Protein AF-A0A848N1B4-F1 (afdb_monomer_lite)

Sequence (99 aa):
MHILFDHLVMADKTKRWLLLLATLEEEEHVTAQTLAKQTGFGRRTIIEDIKVIKDYFGERIHLIGDEKGYHFSFLNPKGYYEEKQALLNEEKLFLFVDQ

InterPro domains:
  IPR013196 Helix-turn-helix, type 11 [PF08279] (16-70)
  IPR036388 Winged helix-like DNA-binding domain superfamily [G3DSA:1.10.10.10] (6-73)
  IPR036390 Winged helix DNA-binding domain superfamily [SSF46785] (13-57)

Organism: Enterococcus mundtii (NCBI:txid53346)

Secondary structure (DSSP, 8-state):
--HHHHHH---HHHHHHHHHHHHHHH-SEE-HHHHHHHH---HHHHHHHHHHHHHHHGGGEEEEE-SS-EEEEES-HHHHHHHHHHHHHTSTTGGGT--

Structure (mmCIF, N/CA/C/O backbone):
data_AF-A0A848N1B4-F1
#
_entry.id   AF-A0A848N1B4-F1
#
loop_
_atom_site.group_PDB
_atom_site.id
_atom_site.type_symbol
_atom_site.label_atom_id
_atom_site.label_alt_id
_atom_site.label_comp_id
_atom_site.label_asym_id
_atom_site.label_entity_id
_atom_site.label_seq_id
_atom_site.pdbx_PDB_ins_code
_atom_site.Cartn_x
_atom_site.Cartn_y
_atom_site.Cartn_z
_atom_site.occupancy
_atom_site.B_iso_or_equiv
_atom_site.auth_seq_id
_atom_site.auth_comp_id
_atom_site.auth_asym_id
_atom_site.auth_atom_id
_atom_site.pdbx_PDB_model_num
ATOM 1 N N . MET A 1 1 ? -7.337 14.802 -0.519 1.00 52.59 1 MET A N 1
ATOM 2 C CA . MET A 1 1 ? -7.312 13.912 -1.699 1.00 52.59 1 MET A CA 1
ATOM 3 C C . MET A 1 1 ? -7.504 14.783 -2.937 1.00 52.59 1 MET A C 1
ATOM 5 O O . MET A 1 1 ? -8.371 15.650 -2.903 1.00 52.59 1 MET A O 1
ATOM 9 N N . HIS A 1 2 ? -6.633 14.684 -3.945 1.00 59.84 2 HIS A N 1
ATOM 10 C CA . HIS A 1 2 ? -6.672 15.558 -5.126 1.00 59.84 2 HIS A CA 1
ATOM 11 C C . HIS A 1 2 ? -7.842 15.172 -6.039 1.00 59.84 2 HIS A C 1
ATOM 13 O O . HIS A 1 2 ? -7.884 14.044 -6.509 1.00 59.84 2 HIS A O 1
ATOM 19 N N . ILE A 1 3 ? -8.723 16.120 -6.372 1.00 60.06 3 ILE A N 1
ATOM 20 C CA . ILE A 1 3 ? -9.852 15.925 -7.306 1.00 60.06 3 ILE A CA 1
ATOM 21 C C . ILE A 1 3 ? -9.386 15.259 -8.613 1.00 60.06 3 ILE A C 1
ATOM 23 O O . ILE A 1 3 ? -10.061 14.382 -9.134 1.00 60.06 3 ILE A O 1
ATOM 27 N N . LEU A 1 4 ? -8.199 15.613 -9.110 1.00 60.78 4 LEU A N 1
ATOM 28 C CA . LEU A 1 4 ? -7.618 15.028 -10.322 1.00 60.78 4 LEU A CA 1
ATOM 29 C C . LEU A 1 4 ? -7.367 13.515 -10.208 1.00 60.78 4 LEU A C 1
ATOM 31 O O . LEU A 1 4 ? -7.596 12.792 -11.169 1.00 60.78 4 LEU A O 1
ATOM 35 N N . PHE A 1 5 ? -6.957 13.023 -9.037 1.00 65.44 5 PHE A N 1
ATOM 36 C CA . PHE A 1 5 ? -6.717 11.597 -8.804 1.00 65.44 5 PHE A CA 1
ATOM 37 C C . PHE A 1 5 ? -8.009 10.780 -8.944 1.00 65.44 5 PHE A C 1
ATOM 39 O O . PHE A 1 5 ? -8.038 9.760 -9.632 1.00 65.44 5 PHE A O 1
ATOM 46 N N . ASP A 1 6 ? -9.104 11.287 -8.372 1.00 64.12 6 ASP A N 1
ATOM 47 C CA . ASP A 1 6 ? -10.406 10.616 -8.403 1.00 64.12 6 ASP A CA 1
ATOM 48 C C . ASP A 1 6 ? -11.022 10.551 -9.807 1.00 64.12 6 ASP A C 1
ATOM 50 O O . ASP A 1 6 ? -11.840 9.667 -10.073 1.00 64.12 6 ASP A O 1
ATOM 54 N N . HIS A 1 7 ? -10.621 11.456 -10.704 1.00 65.62 7 HIS A N 1
ATOM 55 C CA . HIS A 1 7 ? -11.080 11.487 -12.094 1.00 65.62 7 HIS A CA 1
ATOM 56 C C . HIS A 1 7 ? -10.192 10.671 -13.044 1.00 65.62 7 HIS A C 1
ATOM 58 O O . HIS A 1 7 ? -10.666 10.282 -14.106 1.00 65.62 7 HIS A O 1
ATOM 64 N N . LEU A 1 8 ? -8.925 10.420 -12.690 1.00 64.88 8 LEU A N 1
ATOM 65 C CA . LEU A 1 8 ? -7.951 9.756 -13.569 1.00 64.88 8 LEU A CA 1
ATOM 66 C C . LEU A 1 8 ? -7.812 8.251 -13.310 1.00 64.88 8 LEU A C 1
ATOM 68 O O . LEU A 1 8 ? -7.518 7.501 -14.237 1.00 64.88 8 LEU A O 1
ATOM 72 N N . VAL A 1 9 ? -8.053 7.795 -12.079 1.00 72.38 9 VAL A N 1
ATOM 73 C CA . VAL A 1 9 ? -8.047 6.366 -11.730 1.00 72.38 9 VAL A CA 1
ATOM 74 C C . VAL A 1 9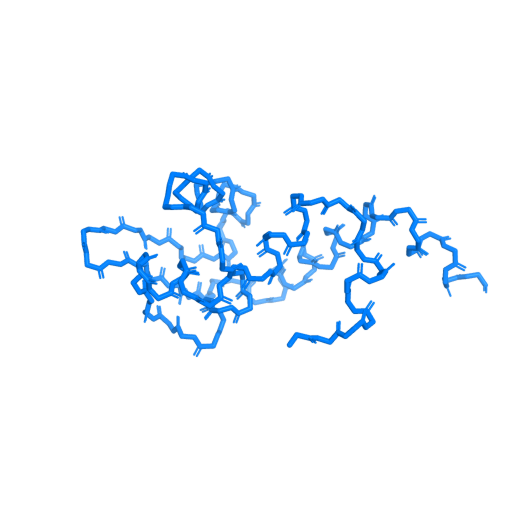 ? -9.493 5.898 -11.651 1.00 72.38 9 VAL A C 1
ATOM 76 O O . VAL A 1 9 ? -10.235 6.349 -10.789 1.00 72.38 9 VAL A O 1
ATOM 79 N N . MET A 1 10 ? -9.947 5.028 -12.544 1.00 71.00 10 MET A N 1
ATOM 80 C CA . MET A 1 10 ? -11.363 4.657 -12.633 1.00 71.00 10 MET A CA 1
ATOM 81 C C . MET A 1 10 ? -11.673 3.347 -11.916 1.00 71.00 10 MET A C 1
ATOM 83 O O . MET A 1 10 ? -12.796 3.182 -11.442 1.00 71.00 10 MET A O 1
ATOM 87 N N . ALA A 1 11 ? -10.711 2.431 -11.791 1.00 81.56 11 ALA A N 1
ATOM 88 C CA . ALA A 1 11 ? -10.942 1.201 -11.049 1.00 81.56 11 ALA A CA 1
ATOM 89 C C . ALA A 1 11 ? -10.919 1.446 -9.529 1.00 81.56 11 ALA A C 1
ATOM 91 O O . ALA A 1 11 ? -9.912 1.866 -8.950 1.00 81.56 11 ALA A O 1
ATOM 92 N N . ASP A 1 12 ? -12.017 1.086 -8.856 1.00 84.38 12 ASP A N 1
ATOM 93 C CA . ASP A 1 12 ? -12.164 1.217 -7.398 1.00 84.38 12 ASP A CA 1
ATOM 94 C C . ASP A 1 12 ? -11.069 0.473 -6.623 1.00 84.38 12 ASP A C 1
ATOM 96 O O . ASP A 1 12 ? -10.674 0.884 -5.531 1.00 84.38 12 ASP A O 1
ATOM 100 N N . LYS A 1 13 ? -10.566 -0.635 -7.183 1.00 89.56 13 LYS A N 1
ATOM 101 C CA . LYS A 1 13 ? -9.439 -1.390 -6.623 1.00 89.56 13 LYS A C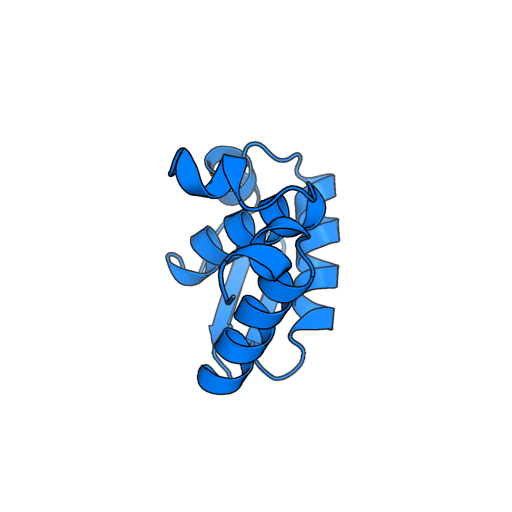A 1
ATOM 102 C C . LYS A 1 13 ? -8.144 -0.576 -6.666 1.00 89.56 13 LYS A C 1
ATOM 104 O O . LYS A 1 13 ? -7.509 -0.424 -5.628 1.00 89.56 13 LYS A O 1
ATOM 109 N N . THR A 1 14 ? -7.776 -0.040 -7.827 1.00 89.19 14 THR A N 1
ATOM 110 C CA . THR A 1 14 ? -6.538 0.728 -8.016 1.00 89.19 14 THR A CA 1
ATOM 111 C C . THR A 1 14 ? -6.536 1.980 -7.147 1.00 89.19 14 THR A C 1
ATOM 113 O O . THR A 1 14 ? -5.580 2.213 -6.411 1.00 89.19 14 THR A O 1
ATOM 116 N N . LYS A 1 15 ? -7.652 2.725 -7.126 1.00 89.31 15 LYS A N 1
ATOM 117 C CA . LYS A 1 15 ? -7.854 3.868 -6.217 1.00 89.31 15 LYS A CA 1
ATOM 118 C C . LYS A 1 15 ? -7.574 3.490 -4.769 1.00 89.31 15 LYS A C 1
ATOM 120 O O . LYS A 1 15 ? -6.794 4.144 -4.081 1.00 89.31 15 LYS A O 1
ATOM 125 N N . ARG A 1 16 ? -8.207 2.409 -4.314 1.00 92.69 16 ARG A N 1
ATOM 126 C CA . ARG A 1 16 ? -8.091 1.931 -2.939 1.00 92.69 16 ARG A CA 1
ATOM 127 C C . ARG A 1 16 ? -6.667 1.535 -2.582 1.00 92.69 16 ARG A C 1
ATOM 129 O O . ARG A 1 16 ? -6.188 1.921 -1.522 1.00 92.69 16 ARG A O 1
ATOM 136 N N . TRP A 1 17 ? -5.983 0.816 -3.464 1.00 94.81 17 TRP A N 1
ATOM 137 C CA . TRP A 1 17 ? -4.594 0.426 -3.245 1.00 94.81 17 TRP A CA 1
ATOM 138 C C . TRP A 1 17 ? -3.674 1.632 -3.165 1.00 94.81 17 TRP A C 1
ATOM 140 O O . TRP A 1 17 ? -2.899 1.739 -2.225 1.00 94.81 17 TRP A O 1
ATOM 150 N N . LEU A 1 18 ? -3.798 2.573 -4.096 1.00 92.69 18 LEU A N 1
ATOM 151 C CA . LEU A 1 18 ? -2.971 3.775 -4.115 1.00 92.69 18 LEU A CA 1
ATOM 152 C C . LEU A 1 18 ? -3.184 4.651 -2.873 1.00 92.69 18 LEU A C 1
ATOM 154 O O . LEU A 1 18 ? -2.213 5.201 -2.362 1.00 92.69 18 LEU A O 1
ATOM 158 N N . LEU A 1 19 ? -4.411 4.730 -2.346 1.00 92.38 19 LEU A N 1
ATOM 159 C CA . LEU A 1 19 ? -4.686 5.416 -1.079 1.00 92.38 19 LEU A CA 1
ATOM 160 C C . LEU A 1 19 ? -4.063 4.702 0.123 1.00 92.38 19 LEU A C 1
ATOM 162 O O . LEU A 1 19 ? -3.464 5.358 0.969 1.00 92.38 19 LEU A O 1
ATOM 166 N N . LEU A 1 20 ? -4.167 3.370 0.193 1.00 94.31 20 LEU A N 1
ATOM 167 C CA . LEU A 1 20 ? -3.523 2.590 1.256 1.00 94.31 20 LEU A CA 1
ATOM 168 C C . LEU A 1 20 ? -1.998 2.738 1.208 1.00 94.31 20 LEU A C 1
ATOM 170 O O . LEU A 1 20 ? -1.375 2.953 2.242 1.00 94.31 20 LEU A O 1
ATOM 174 N N . LEU A 1 21 ? -1.408 2.654 0.013 1.00 94.56 21 LEU A N 1
ATOM 175 C CA . LEU A 1 21 ? 0.028 2.825 -0.198 1.00 94.56 21 LEU A CA 1
ATOM 176 C C . LEU A 1 21 ? 0.488 4.229 0.188 1.00 94.56 21 LEU A C 1
ATOM 178 O O . LEU A 1 21 ? 1.490 4.344 0.875 1.00 94.56 21 LEU A O 1
ATOM 182 N N . ALA A 1 22 ? -0.249 5.280 -0.182 1.00 92.75 22 ALA A N 1
ATOM 183 C CA . ALA A 1 22 ? 0.097 6.648 0.205 1.00 92.75 22 ALA A CA 1
ATOM 184 C C . ALA A 1 22 ? 0.167 6.816 1.733 1.00 92.75 22 ALA A C 1
ATOM 186 O O . ALA A 1 22 ? 1.116 7.408 2.235 1.00 92.75 22 ALA A O 1
ATO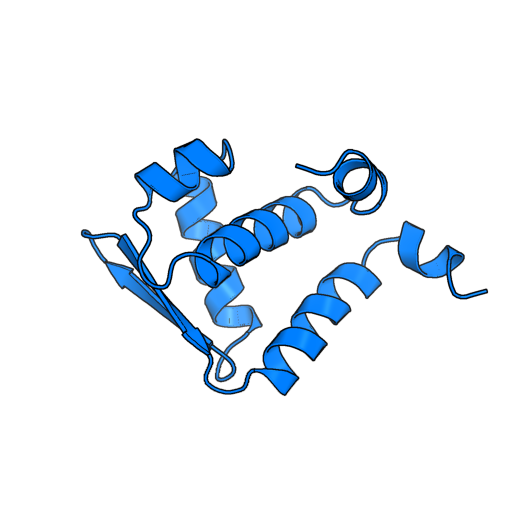M 187 N N . THR A 1 23 ? -0.788 6.239 2.474 1.00 92.88 23 THR A N 1
ATOM 188 C CA . THR A 1 23 ? -0.736 6.223 3.944 1.00 92.88 23 THR A CA 1
ATOM 189 C C . THR A 1 23 ? 0.477 5.447 4.471 1.00 92.88 23 THR A C 1
ATOM 191 O O . THR A 1 23 ? 1.164 5.920 5.369 1.00 92.88 23 THR A O 1
ATOM 194 N N . LEU A 1 24 ? 0.742 4.250 3.937 1.00 93.56 24 LEU A N 1
ATOM 195 C CA . LEU A 1 24 ? 1.849 3.391 4.384 1.00 93.56 24 LEU A CA 1
ATOM 196 C C . LEU A 1 24 ? 3.232 3.984 4.070 1.00 93.56 24 LEU A C 1
ATOM 198 O O . LEU A 1 24 ? 4.189 3.734 4.793 1.00 93.56 24 LEU A O 1
ATOM 202 N N . GLU A 1 25 ? 3.345 4.747 2.984 1.00 93.50 25 GLU A N 1
ATOM 203 C CA . GLU A 1 25 ? 4.573 5.441 2.586 1.00 93.50 25 GLU A CA 1
ATOM 204 C C . GLU A 1 25 ? 4.904 6.621 3.507 1.00 93.50 25 GLU A C 1
ATOM 206 O O . GLU A 1 25 ? 6.078 6.926 3.708 1.00 93.50 25 GLU A O 1
ATOM 211 N N . GLU A 1 26 ? 3.880 7.292 4.042 1.00 90.06 26 GLU A N 1
ATOM 212 C CA . GLU A 1 26 ? 4.027 8.421 4.965 1.00 90.06 26 GLU A CA 1
ATOM 213 C C . GLU A 1 26 ? 4.283 7.951 6.407 1.00 90.06 26 GLU A C 1
ATOM 215 O O . GLU A 1 26 ? 5.092 8.543 7.123 1.00 90.06 26 GLU A O 1
ATOM 220 N N . GLU A 1 27 ? 3.630 6.861 6.821 1.00 86.62 27 GLU A N 1
ATOM 221 C CA . GLU A 1 27 ? 3.722 6.288 8.163 1.00 86.62 27 GLU A CA 1
ATOM 222 C C . GLU A 1 27 ? 4.298 4.861 8.117 1.00 86.62 27 GLU A C 1
ATOM 224 O O . GLU A 1 27 ? 3.584 3.898 7.837 1.00 86.62 27 GLU A O 1
ATOM 229 N N . GLU A 1 28 ? 5.575 4.699 8.495 1.00 84.31 28 GLU A N 1
ATOM 230 C CA . GLU A 1 28 ? 6.251 3.386 8.581 1.00 84.31 28 GLU A CA 1
ATOM 231 C C . GLU A 1 28 ? 5.475 2.380 9.454 1.00 84.31 28 GLU A C 1
ATOM 233 O O . GLU A 1 28 ? 5.519 1.172 9.220 1.00 84.31 28 GLU A O 1
ATOM 238 N N . HIS A 1 29 ? 4.733 2.874 10.451 1.00 91.44 29 HIS A N 1
ATOM 239 C CA . HIS A 1 29 ? 3.846 2.090 11.301 1.00 91.44 29 HIS A CA 1
ATOM 240 C C . HIS A 1 29 ? 2.453 2.714 11.365 1.00 91.44 29 HIS A C 1
ATOM 242 O O . HIS A 1 29 ? 2.284 3.792 11.931 1.00 91.44 29 HIS A O 1
ATOM 248 N N . VAL A 1 30 ? 1.438 1.993 10.886 1.00 92.56 30 VAL A N 1
ATOM 249 C CA . VAL A 1 30 ? 0.054 2.482 10.848 1.00 92.56 30 VAL A CA 1
ATOM 250 C C . VAL A 1 30 ? -0.930 1.450 11.391 1.00 92.56 30 VAL A C 1
ATOM 252 O O . VAL A 1 30 ? -0.878 0.265 11.071 1.00 92.56 30 VAL A O 1
ATOM 255 N N . THR A 1 31 ? -1.889 1.875 12.215 1.00 91.19 31 THR A N 1
ATOM 256 C CA . THR A 1 31 ? -2.923 0.955 12.714 1.00 91.19 31 THR A CA 1
ATOM 257 C C . THR A 1 31 ? -4.001 0.701 11.656 1.00 91.19 31 THR A C 1
ATOM 259 O O . THR A 1 31 ? -4.325 1.573 10.847 1.00 91.19 31 THR A O 1
ATOM 262 N N . ALA A 1 32 ? -4.668 -0.457 11.710 1.00 87.69 32 ALA A N 1
ATOM 263 C CA . ALA A 1 32 ? -5.834 -0.720 10.857 1.00 87.69 32 ALA A CA 1
ATOM 264 C C . ALA A 1 32 ? -6.967 0.307 11.064 1.00 87.69 32 ALA A C 1
ATOM 266 O O . ALA A 1 32 ? -7.736 0.580 10.144 1.00 87.69 32 ALA A O 1
ATOM 267 N N . GLN A 1 33 ? -7.070 0.887 12.265 1.00 89.31 33 GLN A N 1
ATOM 268 C CA . GLN A 1 33 ? -8.030 1.948 12.557 1.00 89.31 33 GLN A CA 1
ATOM 269 C C . GLN A 1 33 ? -7.633 3.272 11.892 1.00 89.31 33 GLN A C 1
ATOM 271 O O . GLN A 1 33 ? -8.508 3.968 11.380 1.00 89.31 33 GLN A O 1
ATOM 276 N N . THR A 1 34 ? -6.343 3.613 11.881 1.00 89.81 34 THR A N 1
ATOM 277 C CA . THR A 1 34 ? -5.815 4.793 11.181 1.00 89.81 34 THR A CA 1
ATOM 278 C C . THR A 1 34 ? -6.060 4.668 9.680 1.00 89.81 34 THR A C 1
ATOM 280 O O . THR A 1 34 ? -6.661 5.571 9.102 1.00 89.81 34 THR A O 1
ATOM 283 N N . LEU A 1 35 ? -5.742 3.511 9.082 1.00 91.44 35 LEU A N 1
ATOM 284 C CA . LEU A 1 35 ? -6.043 3.235 7.672 1.00 91.44 35 LEU A CA 1
ATOM 285 C C . LEU A 1 35 ? -7.539 3.382 7.378 1.00 91.44 35 LEU A C 1
ATOM 287 O O . LEU A 1 35 ? -7.911 4.059 6.425 1.00 91.44 35 LEU A O 1
ATOM 291 N N . ALA A 1 36 ? -8.415 2.819 8.215 1.00 92.06 36 ALA A N 1
ATOM 292 C CA . ALA A 1 36 ? -9.862 2.950 8.030 1.00 92.06 36 ALA A CA 1
ATOM 293 C C . ALA A 1 36 ? -10.340 4.407 8.111 1.00 92.06 36 ALA A C 1
ATOM 295 O O . ALA A 1 36 ? -11.187 4.820 7.324 1.00 92.06 36 ALA A O 1
ATOM 296 N N . LYS A 1 37 ? -9.787 5.203 9.034 1.00 91.19 37 LYS A N 1
ATOM 297 C CA . LYS A 1 37 ? -10.132 6.624 9.177 1.00 91.19 37 LYS A CA 1
ATOM 298 C C . LYS A 1 37 ? -9.648 7.468 7.998 1.00 91.19 37 LYS A C 1
ATOM 300 O O . LYS A 1 37 ? -10.403 8.313 7.532 1.00 91.19 37 LYS A O 1
ATOM 305 N N . GLN A 1 38 ? -8.414 7.263 7.542 1.00 88.19 38 GLN A N 1
ATOM 306 C CA . GLN A 1 38 ? -7.814 8.069 6.473 1.00 88.19 38 GLN A CA 1
ATOM 307 C C . GLN A 1 38 ? -8.357 7.700 5.089 1.00 88.19 38 GLN A C 1
ATOM 309 O O . GLN A 1 38 ? -8.520 8.572 4.240 1.00 88.19 38 GLN A O 1
ATOM 314 N N . THR A 1 39 ? -8.670 6.421 4.868 1.00 88.50 39 THR A N 1
ATOM 315 C CA . THR A 1 39 ? -9.123 5.933 3.558 1.00 88.50 39 THR A CA 1
ATOM 316 C C . THR A 1 39 ? -10.639 5.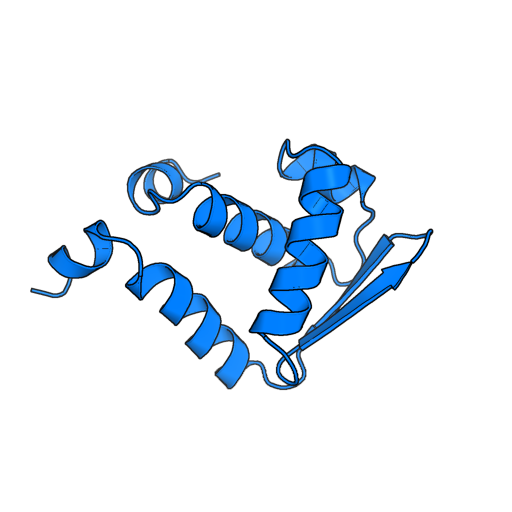775 3.438 1.00 88.50 39 THR A C 1
ATOM 318 O O . THR A 1 39 ? -11.161 5.717 2.329 1.00 88.50 39 THR A O 1
ATOM 321 N N . GLY A 1 40 ? -11.363 5.692 4.558 1.00 90.25 40 GLY A N 1
ATOM 322 C CA . GLY A 1 40 ? -12.806 5.434 4.584 1.00 90.25 40 GLY A CA 1
ATOM 323 C C . GLY A 1 40 ? -13.197 3.974 4.317 1.00 90.25 40 GLY A C 1
ATOM 324 O O . GLY A 1 40 ? -14.387 3.655 4.306 1.00 90.25 40 GLY A O 1
ATOM 325 N N . PHE A 1 41 ? -12.232 3.070 4.115 1.00 92.75 41 PHE A N 1
ATOM 326 C CA . PHE A 1 41 ? -12.511 1.664 3.826 1.00 92.75 41 PHE A CA 1
ATOM 327 C C . PHE A 1 41 ? -12.783 0.841 5.090 1.00 92.75 41 PHE A C 1
ATOM 329 O O . PHE A 1 41 ? -12.219 1.064 6.163 1.00 92.75 41 PHE A O 1
ATOM 336 N N . GLY A 1 42 ? -13.643 -0.171 4.953 1.00 93.12 42 GLY A N 1
ATOM 337 C CA . GLY A 1 42 ? -13.934 -1.108 6.033 1.00 93.12 42 GLY A CA 1
ATOM 338 C C . GLY A 1 42 ? -12.724 -1.979 6.380 1.00 93.12 42 GLY A C 1
ATOM 339 O O . GLY A 1 42 ? -11.952 -2.379 5.511 1.00 93.12 42 GLY A O 1
ATOM 340 N N . ARG A 1 43 ? -12.589 -2.352 7.659 1.00 90.06 43 ARG A N 1
ATOM 341 C CA . ARG A 1 43 ? -11.448 -3.142 8.161 1.00 90.06 43 ARG A CA 1
ATOM 342 C C . ARG A 1 43 ? -11.231 -4.456 7.400 1.00 90.06 43 ARG A C 1
ATOM 344 O O . ARG A 1 43 ? -10.090 -4.811 7.131 1.00 90.06 43 ARG A O 1
ATOM 351 N N . ARG A 1 44 ? -12.311 -5.165 7.048 1.00 91.69 44 ARG A N 1
ATOM 352 C CA . ARG A 1 44 ? -12.248 -6.409 6.258 1.00 91.69 44 ARG A CA 1
ATOM 353 C C . ARG A 1 44 ? -11.622 -6.161 4.881 1.00 91.69 44 ARG A C 1
ATOM 355 O O . ARG A 1 44 ? -10.709 -6.886 4.512 1.00 91.69 44 ARG A O 1
ATOM 362 N N . THR A 1 45 ? -12.065 -5.115 4.184 1.00 94.00 45 THR A N 1
ATOM 363 C CA . THR A 1 45 ? -11.529 -4.702 2.879 1.00 94.00 45 THR A CA 1
ATOM 364 C C . THR A 1 45 ? -10.045 -4.363 2.978 1.00 94.00 45 THR A C 1
ATOM 366 O O . THR A 1 45 ? -9.255 -4.892 2.211 1.00 94.00 45 THR A O 1
ATOM 369 N N . ILE A 1 46 ? -9.647 -3.579 3.987 1.00 93.12 46 ILE A N 1
ATOM 370 C CA . ILE A 1 46 ? -8.239 -3.222 4.218 1.00 93.12 46 ILE A CA 1
ATOM 371 C C . ILE A 1 46 ? -7.375 -4.470 4.411 1.00 93.12 46 ILE A C 1
ATOM 373 O O . ILE A 1 46 ? -6.327 -4.578 3.791 1.00 93.12 46 ILE A O 1
ATOM 377 N N . ILE A 1 47 ? -7.802 -5.423 5.244 1.00 91.38 47 ILE A N 1
ATOM 378 C CA . ILE A 1 47 ? -7.040 -6.662 5.474 1.00 91.38 47 ILE A CA 1
ATOM 379 C C . ILE A 1 47 ? -6.874 -7.452 4.169 1.00 91.38 47 ILE A C 1
ATOM 381 O O . ILE A 1 47 ? -5.783 -7.949 3.885 1.00 91.38 47 ILE A O 1
ATOM 385 N N . GLU A 1 48 ? -7.942 -7.566 3.377 1.00 93.81 48 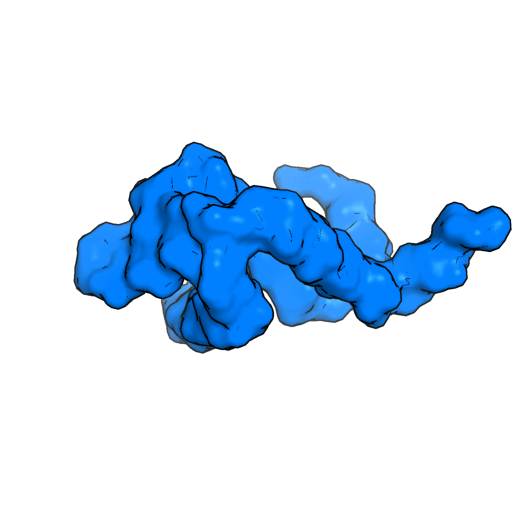GLU A N 1
ATOM 386 C CA . GLU A 1 48 ? -7.904 -8.258 2.088 1.00 93.81 48 GLU A CA 1
ATOM 387 C C . GLU A 1 48 ? -6.967 -7.555 1.104 1.00 93.81 48 GLU A C 1
ATOM 389 O O . GLU A 1 48 ? -6.103 -8.210 0.526 1.00 93.81 48 GLU A O 1
ATOM 394 N N . ASP A 1 49 ? -7.059 -6.232 0.961 1.00 95.12 49 ASP A N 1
ATOM 395 C CA . ASP A 1 49 ? -6.187 -5.492 0.051 1.00 95.12 49 ASP A CA 1
ATOM 396 C C . ASP A 1 49 ? -4.733 -5.497 0.503 1.00 95.12 49 ASP A C 1
ATOM 398 O O . ASP A 1 49 ? -3.868 -5.696 -0.335 1.00 95.12 49 ASP A O 1
ATOM 402 N N . ILE A 1 50 ? -4.436 -5.337 1.797 1.00 93.75 50 ILE A N 1
ATOM 403 C CA . ILE A 1 50 ? -3.056 -5.379 2.304 1.00 93.75 50 ILE A CA 1
ATOM 404 C C . ILE A 1 50 ? -2.394 -6.715 1.971 1.00 93.75 50 ILE A C 1
ATOM 406 O O . ILE A 1 50 ? -1.229 -6.742 1.573 1.00 93.75 50 ILE A O 1
ATOM 410 N N . LYS A 1 51 ? -3.137 -7.822 2.087 1.00 93.75 51 LYS A N 1
ATOM 411 C CA . LYS A 1 51 ? -2.628 -9.139 1.702 1.00 93.75 51 LYS A CA 1
ATOM 412 C C . LYS A 1 51 ? -2.273 -9.179 0.215 1.00 93.75 51 LYS A C 1
ATOM 414 O O . LYS A 1 51 ? -1.177 -9.599 -0.131 1.00 93.75 51 LYS A O 1
ATOM 419 N N . VAL A 1 52 ? -3.163 -8.696 -0.651 1.00 95.50 52 VAL A N 1
ATOM 420 C CA . VAL A 1 52 ? -2.915 -8.720 -2.099 1.00 95.50 52 VAL A CA 1
ATOM 421 C C . VAL A 1 52 ? -1.835 -7.709 -2.513 1.00 95.50 52 VAL A C 1
ATOM 423 O O . VAL A 1 52 ? -1.035 -8.014 -3.387 1.00 95.50 52 VAL A O 1
ATOM 426 N N . ILE A 1 53 ? -1.754 -6.542 -1.870 1.00 95.88 53 ILE A N 1
ATOM 427 C CA . ILE A 1 53 ? -0.690 -5.544 -2.066 1.00 95.88 53 ILE A CA 1
ATOM 428 C C . ILE A 1 53 ? 0.667 -6.161 -1.732 1.00 95.88 53 ILE A C 1
ATOM 430 O O . ILE A 1 53 ? 1.602 -6.061 -2.522 1.00 95.88 53 ILE A O 1
ATOM 434 N N . LYS A 1 54 ? 0.768 -6.836 -0.582 1.00 95.62 54 LYS A N 1
ATOM 435 C CA . LYS A 1 54 ? 1.986 -7.545 -0.182 1.00 95.62 54 LYS A CA 1
ATOM 436 C C . LYS A 1 54 ? 2.402 -8.572 -1.233 1.00 95.62 54 LYS A C 1
ATOM 438 O O . LYS A 1 54 ? 3.568 -8.606 -1.612 1.00 95.62 54 LYS A O 1
ATOM 443 N N . ASP A 1 55 ? 1.454 -9.379 -1.702 1.00 96.19 55 ASP A N 1
ATOM 444 C CA . ASP A 1 55 ? 1.718 -10.412 -2.705 1.00 96.19 55 ASP A CA 1
ATOM 445 C C . ASP A 1 55 ? 2.123 -9.802 -4.061 1.00 96.19 55 ASP A C 1
ATOM 447 O O . ASP A 1 55 ? 3.013 -10.329 -4.723 1.00 96.19 55 ASP A O 1
ATOM 451 N N . TYR A 1 56 ? 1.516 -8.677 -4.457 1.00 96.19 56 TYR A N 1
ATOM 452 C CA . TYR A 1 56 ? 1.812 -7.972 -5.709 1.00 96.19 56 TYR A CA 1
ATOM 453 C C . TYR A 1 56 ? 3.234 -7.400 -5.729 1.00 96.19 56 TYR A C 1
ATOM 455 O O . TYR A 1 56 ? 3.991 -7.674 -6.656 1.00 96.19 56 TYR A O 1
ATOM 463 N N . PHE A 1 57 ? 3.622 -6.650 -4.693 1.00 96.44 57 PHE A N 1
ATOM 464 C CA . PHE A 1 57 ? 4.947 -6.023 -4.651 1.00 96.44 57 PHE A CA 1
ATOM 465 C C . PHE A 1 57 ? 6.064 -7.004 -4.271 1.00 96.44 57 PHE A C 1
ATOM 467 O O . PHE A 1 57 ? 7.231 -6.771 -4.603 1.00 96.44 57 PHE A O 1
ATOM 474 N N . GLY A 1 58 ? 5.726 -8.110 -3.599 1.00 95.94 58 GLY A N 1
ATOM 475 C CA . GLY A 1 58 ? 6.656 -9.186 -3.270 1.00 95.94 58 GLY A CA 1
ATOM 476 C C . GLY A 1 58 ? 7.908 -8.678 -2.552 1.00 95.94 58 GLY A C 1
ATOM 477 O O . GLY A 1 58 ? 7.828 -7.909 -1.597 1.00 95.94 58 GLY A O 1
ATOM 478 N N . GLU A 1 59 ? 9.085 -9.069 -3.043 1.00 95.38 59 GLU A N 1
ATOM 479 C CA . GLU A 1 59 ? 10.389 -8.731 -2.447 1.00 95.38 59 GLU A CA 1
ATOM 480 C C . GLU A 1 59 ? 10.793 -7.250 -2.582 1.00 95.38 59 GLU A C 1
ATOM 482 O O . GLU A 1 59 ? 11.904 -6.870 -2.216 1.00 95.38 59 GLU A O 1
ATOM 487 N N . ARG A 1 60 ? 9.918 -6.384 -3.106 1.00 97.75 60 ARG A N 1
ATOM 488 C CA . ARG A 1 60 ? 10.188 -4.941 -3.228 1.00 97.75 60 ARG A CA 1
ATOM 489 C C . ARG A 1 60 ? 9.838 -4.169 -1.967 1.00 97.75 60 ARG A C 1
ATOM 491 O O . ARG A 1 60 ? 10.409 -3.100 -1.741 1.00 97.75 60 ARG A O 1
ATOM 498 N N . ILE A 1 61 ? 8.946 -4.709 -1.142 1.00 97.31 61 ILE A N 1
ATOM 499 C CA . ILE A 1 61 ? 8.517 -4.102 0.117 1.00 97.31 61 ILE A CA 1
ATOM 500 C C . ILE A 1 61 ? 8.568 -5.122 1.245 1.00 97.31 61 ILE A C 1
ATOM 502 O O . ILE A 1 61 ? 8.402 -6.323 1.046 1.00 97.31 61 ILE A O 1
ATOM 506 N N . HIS A 1 62 ? 8.730 -4.625 2.458 1.00 96.12 62 HIS A N 1
ATOM 507 C CA . HIS A 1 62 ? 8.435 -5.373 3.658 1.00 96.12 62 HIS A CA 1
ATOM 508 C C . HIS A 1 62 ? 7.119 -4.847 4.227 1.00 96.12 62 HIS A C 1
ATOM 510 O O . HIS A 1 62 ? 7.068 -3.750 4.773 1.00 96.12 62 HIS A O 1
ATOM 516 N N . LEU A 1 63 ? 6.046 -5.624 4.056 1.00 95.31 63 LEU A N 1
ATOM 517 C CA . LEU A 1 63 ? 4.723 -5.319 4.598 1.00 95.31 63 LEU A CA 1
ATOM 518 C C . LEU A 1 63 ? 4.270 -6.457 5.513 1.00 95.31 63 LEU A C 1
ATOM 520 O O . LEU A 1 63 ? 4.001 -7.586 5.077 1.00 95.31 63 LEU A O 1
ATOM 524 N N . ILE A 1 64 ? 4.212 -6.167 6.806 1.00 90.44 64 ILE A N 1
ATOM 525 C CA . ILE A 1 64 ? 3.769 -7.106 7.838 1.00 90.44 64 ILE A CA 1
ATOM 526 C C . ILE A 1 64 ? 2.635 -6.480 8.638 1.00 90.44 64 ILE A C 1
ATOM 528 O O . ILE A 1 64 ? 2.640 -5.281 8.895 1.00 90.44 64 ILE A O 1
ATOM 532 N N . GLY A 1 65 ? 1.643 -7.296 8.987 1.00 86.88 65 GLY A N 1
ATOM 533 C CA . GLY A 1 65 ? 0.500 -6.884 9.790 1.00 86.88 65 GLY A CA 1
ATOM 534 C C . GLY A 1 65 ? 0.355 -7.779 11.009 1.00 86.88 65 GLY A C 1
ATOM 535 O O . GLY A 1 65 ? 0.444 -9.001 10.885 1.00 86.88 65 GLY A O 1
ATOM 536 N N . ASP A 1 66 ? 0.111 -7.169 12.161 1.00 83.38 66 ASP A N 1
ATOM 537 C CA . ASP A 1 66 ? -0.226 -7.835 13.412 1.00 83.38 66 ASP A CA 1
ATOM 538 C C . ASP A 1 66 ? -1.420 -7.140 14.100 1.00 83.38 66 ASP A C 1
ATOM 540 O O . ASP A 1 66 ? -2.127 -6.307 13.526 1.00 83.38 66 ASP A O 1
ATOM 544 N N . GLU A 1 67 ? -1.691 -7.519 15.345 1.00 79.06 67 GLU A N 1
ATOM 545 C CA . GLU A 1 67 ? -2.744 -6.922 16.171 1.00 79.06 67 GLU A CA 1
ATOM 546 C C . GLU A 1 67 ? -2.514 -5.440 16.520 1.00 79.06 67 GLU A C 1
ATOM 548 O O . GLU A 1 67 ? -3.472 -4.743 16.864 1.00 79.06 67 GLU A O 1
ATOM 553 N N . LYS A 1 68 ? -1.275 -4.948 16.407 1.00 81.94 68 LYS A N 1
ATOM 554 C CA . LYS A 1 68 ? -0.865 -3.570 16.709 1.00 81.94 68 LYS A CA 1
ATOM 555 C C . LYS A 1 68 ? -0.907 -2.672 15.476 1.00 81.94 68 LYS A C 1
ATOM 557 O O . LYS A 1 68 ? -1.060 -1.461 15.620 1.00 81.94 68 LYS A O 1
ATOM 562 N N . GLY A 1 69 ? -0.843 -3.239 14.276 1.00 89.25 69 GLY A N 1
ATOM 563 C CA . GLY A 1 69 ? -0.986 -2.496 13.032 1.00 89.25 69 GLY A CA 1
ATOM 564 C C . GLY A 1 69 ? -0.206 -3.116 11.888 1.00 89.25 69 GLY A C 1
ATOM 565 O O . GLY A 1 69 ? 0.030 -4.318 11.853 1.00 89.25 69 GLY A O 1
ATOM 566 N N . TYR A 1 70 ? 0.172 -2.272 10.941 1.00 93.88 70 TYR A N 1
ATOM 567 C CA . TYR A 1 70 ? 0.990 -2.615 9.795 1.00 93.88 70 TYR A CA 1
ATOM 568 C C . TYR A 1 70 ? 2.315 -1.879 9.886 1.00 93.88 70 TYR A C 1
ATOM 570 O O . TYR A 1 70 ? 2.344 -0.705 10.249 1.00 93.88 70 TYR A O 1
ATOM 578 N N . HIS A 1 71 ? 3.389 -2.579 9.545 1.00 94.38 71 HIS A N 1
ATOM 579 C CA . HIS A 1 71 ? 4.697 -1.990 9.322 1.00 94.38 71 HIS A CA 1
ATOM 580 C C . HIS A 1 71 ? 5.037 -2.091 7.838 1.00 94.38 71 HIS A C 1
ATOM 582 O O . HIS A 1 71 ? 4.914 -3.175 7.253 1.00 94.38 71 HIS A O 1
ATOM 588 N N . PHE A 1 72 ? 5.444 -0.968 7.256 1.00 95.94 72 PHE A N 1
ATOM 589 C CA . PHE A 1 72 ? 5.823 -0.843 5.858 1.00 95.94 72 PHE A CA 1
ATOM 590 C C . PHE A 1 72 ? 7.240 -0.291 5.741 1.00 95.94 72 PHE A C 1
ATOM 592 O O . PHE A 1 72 ? 7.551 0.759 6.290 1.00 95.94 72 PHE A O 1
ATOM 599 N N . SER A 1 73 ? 8.084 -0.960 4.962 1.00 95.75 73 SER A N 1
ATOM 600 C CA . SER A 1 73 ? 9.384 -0.427 4.557 1.00 95.75 73 SER A CA 1
ATOM 601 C C . SER A 1 73 ? 9.765 -0.882 3.151 1.00 95.75 73 SER A C 1
ATOM 603 O O . SER A 1 73 ? 9.268 -1.883 2.627 1.00 95.75 73 SER A O 1
ATOM 605 N N . PHE A 1 74 ? 10.652 -0.127 2.506 1.00 96.94 74 PHE A N 1
ATOM 606 C CA . PHE A 1 74 ? 11.146 -0.464 1.175 1.00 96.94 74 PHE A CA 1
ATOM 607 C C . PHE A 1 74 ? 12.309 -1.458 1.242 1.00 96.94 74 PHE A C 1
ATOM 609 O O . PHE A 1 74 ? 13.265 -1.249 1.983 1.00 96.94 74 PHE A O 1
ATOM 616 N N . LEU A 1 75 ? 12.269 -2.487 0.393 1.00 97.00 75 LEU A N 1
ATOM 617 C CA . LEU A 1 75 ? 13.404 -3.382 0.130 1.00 97.00 75 LEU A CA 1
ATOM 618 C C . LEU A 1 75 ? 14.072 -3.044 -1.213 1.00 97.00 75 LEU A C 1
ATOM 620 O O . LEU A 1 75 ? 15.295 -3.037 -1.320 1.00 97.00 75 LEU A O 1
ATOM 624 N N . ASN A 1 76 ? 13.271 -2.695 -2.226 1.00 97.56 76 ASN A N 1
ATOM 625 C CA . ASN A 1 76 ? 13.725 -2.188 -3.520 1.00 97.56 76 ASN A CA 1
ATOM 626 C C . ASN A 1 76 ? 12.851 -0.992 -3.951 1.00 97.56 76 ASN A C 1
ATOM 628 O O . ASN A 1 76 ? 11.863 -1.184 -4.667 1.00 97.56 76 ASN A O 1
ATOM 632 N N . PRO A 1 77 ? 13.210 0.245 -3.552 1.00 95.94 77 PRO A N 1
ATOM 633 C CA . PRO A 1 77 ? 12.423 1.439 -3.862 1.00 95.94 77 PRO A CA 1
ATOM 634 C C . PRO A 1 77 ? 12.194 1.641 -5.362 1.00 95.94 77 PRO A C 1
ATOM 636 O O . PRO A 1 77 ? 11.085 1.956 -5.779 1.00 95.94 77 PRO A O 1
ATOM 639 N N . LYS A 1 78 ? 13.223 1.427 -6.193 1.00 96.56 78 LYS A N 1
ATOM 640 C CA . LYS A 1 78 ? 13.111 1.622 -7.645 1.00 96.56 78 LYS A CA 1
ATOM 641 C C . LYS A 1 78 ? 12.065 0.679 -8.242 1.00 96.56 78 LYS A C 1
ATOM 643 O O . LYS A 1 78 ? 11.137 1.142 -8.894 1.00 96.56 78 LYS A O 1
ATOM 648 N N . GLY A 1 79 ? 12.190 -0.620 -7.964 1.00 96.94 79 GLY A N 1
ATOM 649 C CA . GLY A 1 79 ? 11.245 -1.620 -8.463 1.00 96.94 79 GLY A CA 1
ATOM 650 C C . GLY A 1 79 ? 9.828 -1.413 -7.925 1.00 96.94 79 GLY A C 1
ATOM 651 O O . GLY A 1 79 ? 8.862 -1.630 -8.647 1.00 96.94 79 GLY A O 1
ATOM 652 N N . TYR A 1 80 ? 9.698 -0.952 -6.679 1.00 97.06 80 TYR A N 1
ATOM 653 C CA . TYR A 1 80 ? 8.408 -0.582 -6.104 1.00 97.06 80 TYR A CA 1
ATOM 654 C C . TYR A 1 80 ? 7.722 0.536 -6.900 1.00 97.06 80 TYR A C 1
ATOM 656 O O . TYR A 1 80 ? 6.564 0.389 -7.283 1.00 97.06 80 TYR A O 1
ATOM 664 N N . TYR A 1 81 ? 8.426 1.638 -7.181 1.00 94.75 81 TYR A N 1
ATOM 665 C CA . TYR A 1 81 ? 7.837 2.757 -7.920 1.00 94.75 81 TYR A CA 1
ATOM 666 C C . TYR A 1 81 ? 7.531 2.398 -9.379 1.00 94.75 81 TYR A C 1
ATOM 668 O O . TYR A 1 81 ? 6.515 2.849 -9.903 1.00 94.75 81 TYR A O 1
ATOM 676 N N . GLU A 1 82 ? 8.345 1.549 -10.014 1.00 93.94 82 GLU A N 1
ATOM 677 C CA . GLU A 1 82 ? 8.058 1.005 -11.350 1.00 93.94 82 GLU A CA 1
ATOM 678 C C . GLU A 1 82 ? 6.746 0.196 -11.363 1.00 93.94 82 GLU A C 1
ATOM 680 O O . GLU A 1 82 ? 5.893 0.407 -12.224 1.00 93.94 82 GLU A O 1
ATOM 685 N N . GLU A 1 83 ? 6.525 -0.675 -10.374 1.00 94.19 83 GLU A N 1
ATOM 686 C CA . GLU A 1 83 ? 5.281 -1.452 -10.267 1.00 94.19 83 GLU A CA 1
ATOM 687 C C . GLU A 1 83 ? 4.076 -0.625 -9.813 1.00 94.19 83 GLU A C 1
ATOM 689 O O . GLU A 1 83 ? 2.953 -0.881 -10.255 1.00 94.19 83 GLU A O 1
ATOM 694 N N . LYS A 1 84 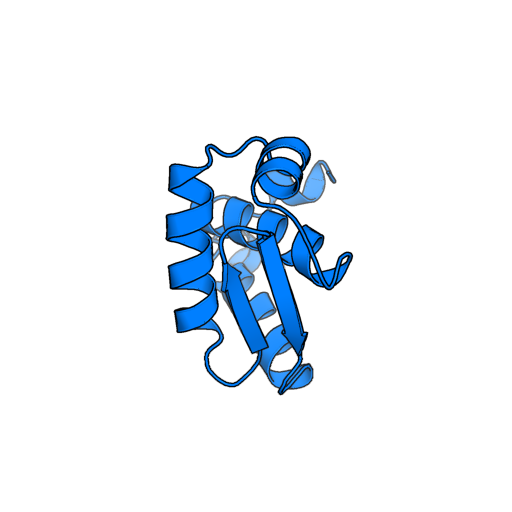? 4.286 0.381 -8.957 1.00 93.38 84 LYS A N 1
ATOM 695 C CA . LYS A 1 84 ? 3.237 1.329 -8.561 1.00 93.38 84 LYS A CA 1
ATOM 696 C C . LYS A 1 84 ? 2.776 2.152 -9.765 1.00 93.38 84 LYS A C 1
ATOM 698 O O . LYS A 1 84 ? 1.582 2.396 -9.905 1.00 93.38 84 LYS A O 1
ATOM 703 N N . GLN A 1 85 ? 3.694 2.529 -10.656 1.00 88.75 85 GLN A N 1
ATOM 704 C CA . GLN A 1 85 ? 3.359 3.175 -11.924 1.00 88.75 85 GLN A CA 1
ATOM 705 C C . GLN A 1 85 ? 2.614 2.218 -12.867 1.00 88.75 85 GLN A C 1
ATOM 707 O O . GLN A 1 85 ? 1.663 2.632 -13.526 1.00 88.75 85 GLN A O 1
ATOM 712 N N . ALA A 1 86 ? 2.985 0.934 -12.902 1.00 88.56 86 ALA A N 1
ATOM 713 C CA . ALA A 1 86 ? 2.292 -0.061 -13.721 1.00 88.56 86 ALA A CA 1
ATOM 714 C C . ALA A 1 86 ? 0.801 -0.211 -13.351 1.00 88.56 86 ALA A C 1
ATOM 716 O O . ALA A 1 86 ? -0.018 -0.365 -14.254 1.00 88.56 86 ALA A O 1
ATOM 717 N N . LEU A 1 87 ? 0.430 -0.048 -12.071 1.00 87.81 87 LEU A N 1
ATOM 718 C CA . LEU A 1 87 ? -0.978 -0.013 -11.636 1.00 87.81 87 LEU A CA 1
ATOM 719 C C . LEU A 1 87 ? -1.788 1.098 -12.328 1.00 87.81 87 LEU A C 1
ATOM 721 O O . LEU A 1 87 ? -2.981 0.934 -12.560 1.00 87.81 87 LEU A O 1
ATOM 725 N N . LEU A 1 88 ? -1.155 2.231 -12.652 1.00 81.88 88 LEU A N 1
ATOM 726 C CA . LEU A 1 88 ? -1.796 3.338 -13.370 1.00 81.88 88 LEU A CA 1
ATOM 727 C C . LEU A 1 88 ? -1.877 3.075 -14.876 1.00 81.88 88 LEU A C 1
ATOM 729 O O . LEU A 1 88 ? -2.828 3.509 -15.516 1.00 81.88 88 LEU A O 1
ATOM 733 N N . ASN A 1 89 ? -0.922 2.338 -15.443 1.00 74.69 89 ASN A N 1
ATOM 734 C CA . ASN A 1 89 ? -0.924 1.996 -16.869 1.00 74.69 89 ASN A CA 1
ATOM 735 C C . ASN A 1 89 ? -2.069 1.036 -17.242 1.00 74.69 89 ASN A C 1
ATOM 737 O O . ASN A 1 89 ? -2.468 0.970 -18.403 1.00 74.69 89 ASN A O 1
ATOM 741 N N . GLU A 1 90 ? -2.617 0.306 -16.267 1.00 71.56 90 GLU A N 1
ATOM 742 C CA . GLU A 1 90 ? -3.824 -0.511 -16.444 1.00 71.56 90 GLU A CA 1
ATOM 743 C C . GLU A 1 90 ? -5.114 0.333 -16.523 1.00 71.56 90 GLU A C 1
ATOM 745 O O . GLU A 1 90 ? -6.163 -0.157 -16.954 1.00 71.56 90 GLU A O 1
ATOM 750 N N . GLU A 1 91 ? -5.065 1.615 -16.147 1.00 74.19 91 GLU A N 1
ATOM 751 C CA . GLU A 1 91 ? -6.220 2.508 -16.173 1.00 74.19 91 GLU A CA 1
ATOM 752 C C . GLU A 1 91 ? -6.449 3.095 -17.572 1.00 74.19 91 GLU A C 1
ATOM 754 O O . GLU A 1 91 ? -5.575 3.702 -18.194 1.00 74.19 91 GLU A O 1
ATOM 759 N N . LYS A 1 92 ? -7.691 2.984 -18.056 1.00 66.00 92 LYS A N 1
ATOM 760 C CA . LYS A 1 92 ? -8.070 3.341 -19.435 1.00 66.00 92 LYS A CA 1
ATOM 761 C C . LYS A 1 92 ? -7.734 4.778 -19.834 1.00 66.00 92 LYS A C 1
ATOM 763 O O . LYS A 1 92 ? -7.530 5.021 -21.014 1.00 66.00 92 LYS A O 1
ATOM 768 N N . LEU A 1 93 ? -7.726 5.722 -18.891 1.00 64.44 93 LEU A N 1
ATOM 769 C CA . LEU A 1 93 ? -7.490 7.139 -19.182 1.00 64.44 93 LEU A CA 1
ATOM 770 C C . LEU A 1 93 ? -6.009 7.460 -19.408 1.00 64.44 93 LEU A C 1
ATOM 772 O O . LEU A 1 93 ? -5.714 8.338 -20.212 1.00 64.44 93 LEU A O 1
ATOM 776 N N . PHE A 1 94 ? -5.085 6.723 -18.786 1.00 62.25 94 PHE A N 1
ATOM 777 C CA . PHE A 1 94 ? -3.647 6.929 -18.996 1.00 62.25 94 PHE A CA 1
ATOM 778 C C . PHE A 1 94 ? -3.190 6.480 -20.389 1.00 62.25 94 PHE A C 1
ATOM 780 O O . PHE A 1 94 ? -2.238 7.034 -20.925 1.00 62.25 94 PHE A O 1
ATOM 787 N N . LEU A 1 95 ? -3.939 5.583 -21.042 1.00 58.62 95 LEU A N 1
ATOM 788 C CA . LEU A 1 95 ? -3.700 5.192 -22.437 1.00 58.62 95 LEU A CA 1
ATOM 789 C C . LEU A 1 95 ? -3.890 6.343 -23.446 1.00 58.62 95 LEU A C 1
ATOM 791 O O . LEU A 1 95 ? -3.444 6.220 -24.585 1.00 58.62 95 LEU A O 1
ATOM 795 N N . PHE A 1 96 ? -4.558 7.436 -23.057 1.00 57.78 96 PHE A N 1
ATOM 796 C CA . PHE A 1 96 ? -4.880 8.560 -23.946 1.00 57.78 96 PHE A CA 1
ATOM 797 C C . PHE A 1 96 ? -4.072 9.835 -23.674 1.00 57.78 96 PHE A C 1
ATOM 799 O O . PHE A 1 96 ? -4.211 10.790 -24.430 1.00 57.78 96 PHE A O 1
ATOM 806 N N . VAL A 1 97 ? -3.269 9.884 -22.604 1.00 57.00 97 VAL A N 1
ATOM 807 C CA . VAL A 1 97 ? -2.519 11.098 -22.216 1.00 57.00 97 VAL A CA 1
ATOM 808 C C . VAL A 1 97 ? -1.092 11.107 -22.785 1.00 57.00 97 VAL A C 1
ATOM 810 O O . VAL A 1 97 ? -0.529 12.180 -22.965 1.00 57.00 97 VAL A O 1
ATOM 813 N N . ASP A 1 98 ? -0.549 9.942 -23.151 1.00 52.28 98 ASP A N 1
ATOM 814 C CA . ASP A 1 98 ? 0.792 9.795 -23.748 1.00 52.28 98 ASP A CA 1
ATOM 815 C C . ASP A 1 98 ? 0.789 9.773 -25.299 1.00 52.28 98 ASP A C 1
ATOM 817 O O . ASP A 1 98 ? 1.710 9.229 -25.913 1.00 52.28 98 ASP A O 1
ATOM 821 N N . GLN A 1 99 ? -0.238 10.343 -25.950 1.00 45.09 99 GLN A N 1
ATOM 822 C CA . GLN A 1 99 ? -0.285 10.534 -27.414 1.00 45.09 99 GLN A CA 1
ATOM 823 C C . GLN A 1 99 ? 0.011 11.974 -27.832 1.00 45.09 99 GLN A C 1
ATOM 825 O O . GLN A 1 99 ? -0.563 12.900 -27.218 1.00 45.09 99 GLN A O 1
#

Radius of gyration: 13.67 Å; chains: 1; bounding box: 28×26×44 Å

pLDDT: mean 85.88, std 12.95, range [45.09, 97.75]

Foldseek 3Di:
DDPVLPVLAPDPLLSLLVQLVVVCVVDQWDALVRSCVSRVDDSVVVVVSLVVSCVQLPQQWDWDADPRHIGIDGRNPVSNVVSNVVSSVPTPRVVPPVD